Protein AF-A0A845L2J5-F1 (afdb_monomer)

Structure (mmCIF, N/CA/C/O backbone):
data_AF-A0A845L2J5-F1
#
_entry.id   AF-A0A845L2J5-F1
#
loop_
_atom_site.group_PDB
_atom_site.id
_atom_site.type_symbol
_atom_site.label_atom_id
_atom_site.label_alt_id
_atom_site.label_comp_id
_atom_site.label_asym_id
_atom_site.label_entity_id
_atom_site.label_seq_id
_atom_site.pdbx_PDB_ins_code
_atom_site.Cartn_x
_atom_site.Cartn_y
_atom_site.Cartn_z
_atom_site.occupancy
_atom_site.B_iso_or_equiv
_atom_site.auth_seq_id
_atom_site.auth_comp_id
_atom_site.auth_asym_id
_atom_site.auth_atom_id
_atom_site.pdbx_PDB_model_num
ATOM 1 N N . MET A 1 1 ? -7.325 -5.554 -13.516 1.00 82.88 1 MET A N 1
ATOM 2 C CA . MET A 1 1 ? -6.658 -5.819 -12.231 1.00 82.88 1 MET A CA 1
ATOM 3 C C . MET A 1 1 ? -7.683 -5.643 -11.126 1.00 82.88 1 MET A C 1
ATOM 5 O O . MET A 1 1 ? -8.297 -4.581 -11.066 1.00 82.88 1 MET A O 1
ATOM 9 N N . LYS A 1 2 ? -7.908 -6.672 -10.311 1.00 92.62 2 LYS A N 1
ATOM 10 C CA . LYS A 1 2 ? -8.802 -6.645 -9.147 1.00 92.62 2 LYS A CA 1
ATOM 11 C C . LYS A 1 2 ? -7.986 -6.850 -7.878 1.00 92.62 2 LYS A C 1
ATOM 13 O O . LYS A 1 2 ? -7.094 -7.692 -7.853 1.00 92.62 2 LYS A O 1
ATOM 18 N N . ILE A 1 3 ? -8.311 -6.109 -6.825 1.00 96.50 3 ILE A N 1
ATOM 19 C CA . ILE A 1 3 ? -7.819 -6.429 -5.485 1.00 96.50 3 ILE A CA 1
ATOM 20 C C . ILE A 1 3 ? -8.728 -7.513 -4.923 1.00 96.50 3 ILE A C 1
ATOM 22 O O . ILE A 1 3 ? -9.945 -7.339 -4.898 1.00 96.50 3 ILE A O 1
ATOM 26 N N . THR A 1 4 ? -8.144 -8.639 -4.533 1.00 97.56 4 THR A N 1
ATOM 27 C CA . THR A 1 4 ? -8.896 -9.807 -4.068 1.00 97.56 4 THR A CA 1
ATOM 28 C C . THR A 1 4 ? -8.749 -10.067 -2.576 1.00 97.56 4 THR A C 1
ATOM 30 O O . THR A 1 4 ? -9.607 -10.730 -2.006 1.00 97.56 4 THR A O 1
ATOM 33 N N . ASP A 1 5 ? -7.707 -9.532 -1.938 1.00 97.56 5 ASP A N 1
ATOM 34 C CA . ASP A 1 5 ? -7.524 -9.590 -0.486 1.00 97.56 5 ASP A CA 1
ATOM 35 C C . ASP A 1 5 ? -6.705 -8.379 -0.013 1.00 97.56 5 ASP A C 1
ATOM 37 O O . ASP A 1 5 ? -5.771 -7.946 -0.697 1.00 97.56 5 ASP A O 1
ATOM 41 N N . ILE A 1 6 ? -7.042 -7.838 1.157 1.00 97.69 6 ILE A N 1
ATOM 42 C CA . ILE A 1 6 ? -6.271 -6.799 1.847 1.00 97.69 6 ILE A CA 1
ATOM 43 C C . ILE A 1 6 ? -6.121 -7.237 3.296 1.00 97.69 6 ILE A C 1
ATOM 45 O O . ILE A 1 6 ? -7.099 -7.348 4.030 1.00 97.69 6 ILE A O 1
ATOM 49 N N . ARG A 1 7 ? -4.874 -7.419 3.729 1.00 97.31 7 ARG A N 1
ATOM 50 C CA . ARG A 1 7 ? -4.553 -7.765 5.115 1.00 97.31 7 ARG A CA 1
ATOM 51 C C . ARG A 1 7 ? -3.810 -6.635 5.781 1.00 97.31 7 ARG A C 1
ATOM 53 O O . ARG A 1 7 ? -2.742 -6.234 5.313 1.00 97.31 7 ARG A O 1
ATOM 60 N N . ILE A 1 8 ? -4.341 -6.164 6.901 1.00 96.00 8 ILE A N 1
ATOM 61 C CA . ILE A 1 8 ? -3.607 -5.271 7.785 1.00 96.00 8 ILE A CA 1
ATOM 62 C C . ILE A 1 8 ? -2.576 -6.087 8.567 1.00 96.00 8 ILE A C 1
ATOM 64 O O . ILE A 1 8 ? -2.898 -7.098 9.184 1.00 96.00 8 ILE A O 1
ATOM 68 N N . ARG A 1 9 ? -1.311 -5.676 8.492 1.00 95.25 9 ARG A N 1
ATOM 69 C CA . ARG A 1 9 ? -0.222 -6.275 9.273 1.00 95.25 9 ARG A CA 1
ATOM 70 C C . ARG A 1 9 ? -0.013 -5.537 10.581 1.00 95.25 9 ARG A C 1
ATOM 72 O O . ARG A 1 9 ? 0.252 -6.163 11.592 1.00 95.25 9 ARG A O 1
ATOM 79 N N . LYS A 1 10 ? -0.075 -4.205 10.544 1.00 94.06 10 LYS A N 1
ATOM 80 C CA . LYS A 1 10 ? 0.112 -3.349 11.719 1.00 94.06 10 LYS A CA 1
ATOM 81 C C . LYS A 1 10 ? -0.783 -2.131 11.618 1.00 94.06 10 LYS A C 1
ATOM 83 O O . LYS A 1 10 ? -0.887 -1.551 10.536 1.00 94.06 10 LYS A O 1
ATOM 88 N N . LEU A 1 11 ? -1.363 -1.742 12.746 1.00 94.25 11 LEU A N 1
ATOM 89 C CA . LEU A 1 11 ? -2.117 -0.509 12.926 1.00 94.25 11 LEU A CA 1
ATOM 90 C C . LEU A 1 11 ? -1.433 0.310 14.026 1.00 94.25 11 LEU A C 1
ATOM 92 O O . LEU A 1 11 ? -1.020 -0.231 15.048 1.00 94.25 11 LEU A O 1
ATOM 96 N N . TYR A 1 12 ? -1.294 1.609 13.805 1.00 93.00 12 TYR A N 1
ATOM 97 C CA . TYR A 1 12 ? -0.631 2.538 14.708 1.00 93.00 12 TYR A CA 1
ATOM 98 C C . TYR A 1 12 ? -1.556 3.715 15.000 1.00 93.00 12 TYR A C 1
ATOM 100 O O . TYR A 1 12 ? -2.132 4.298 14.082 1.00 93.00 12 TYR A O 1
ATOM 108 N N . VAL A 1 13 ? -1.639 4.102 16.272 1.00 84.06 13 VAL A N 1
ATOM 109 C CA . VAL A 1 13 ? -2.479 5.221 16.723 1.00 84.06 13 VAL A CA 1
ATOM 110 C C . VAL A 1 13 ? -1.720 6.551 16.582 1.00 84.06 13 VAL A C 1
ATOM 112 O O . VAL A 1 13 ? -2.125 7.424 15.815 1.00 84.06 13 VAL A O 1
ATOM 115 N N . ASP A 1 14 ? -0.531 6.648 17.186 1.00 85.88 14 ASP A N 1
ATOM 116 C CA . ASP A 1 14 ? 0.256 7.892 17.273 1.00 85.88 14 ASP A CA 1
ATOM 117 C C . ASP A 1 14 ? 1.562 7.847 16.467 1.00 85.88 14 ASP A C 1
ATOM 119 O O . ASP A 1 14 ? 2.658 8.104 16.962 1.00 85.88 14 ASP A O 1
ATOM 123 N N . SER A 1 15 ? 1.469 7.495 15.187 1.00 92.31 15 SER A N 1
ATOM 124 C CA . SER A 1 15 ? 2.618 7.495 14.275 1.00 92.31 15 SER A CA 1
ATOM 125 C C . SER A 1 15 ? 2.288 8.196 12.963 1.00 92.31 15 SER A C 1
ATOM 127 O O . SER A 1 15 ? 1.129 8.260 12.552 1.00 92.31 15 SER A O 1
ATOM 129 N N . LYS A 1 16 ? 3.321 8.704 12.274 1.00 93.56 16 LYS A N 1
ATOM 130 C CA . LYS A 1 16 ? 3.193 9.178 10.885 1.00 93.56 16 LYS A CA 1
ATOM 131 C C . LYS A 1 16 ? 2.783 8.049 9.943 1.00 93.56 16 LYS A C 1
ATOM 133 O O . LYS A 1 16 ? 2.121 8.298 8.944 1.00 93.56 16 LYS A O 1
ATOM 138 N N . ILE A 1 17 ? 3.187 6.817 10.241 1.00 96.19 17 ILE A N 1
ATOM 139 C CA . ILE A 1 17 ? 2.684 5.624 9.560 1.00 96.19 17 ILE A CA 1
ATOM 140 C C . ILE A 1 17 ? 1.499 5.139 10.375 1.00 96.19 17 ILE A C 1
ATOM 142 O O . ILE A 1 17 ? 1.691 4.753 11.519 1.00 96.19 17 ILE A O 1
ATOM 146 N N . LYS A 1 18 ? 0.301 5.149 9.797 1.00 96.56 18 LYS A N 1
ATOM 147 C CA . LYS A 1 18 ? -0.920 4.717 10.479 1.00 96.56 18 LYS A CA 1
ATOM 148 C C . LYS A 1 18 ? -1.168 3.229 10.331 1.00 96.56 18 LYS A C 1
ATOM 150 O O . LYS A 1 18 ? -1.644 2.601 11.262 1.00 96.56 18 LYS A O 1
ATOM 155 N N . ALA A 1 19 ? -0.813 2.639 9.194 1.00 97.38 19 ALA A N 1
ATOM 156 C CA . ALA A 1 19 ? -0.952 1.202 9.010 1.00 97.38 19 ALA A CA 1
ATOM 157 C C . ALA A 1 19 ? -0.019 0.651 7.932 1.00 97.38 19 ALA A C 1
ATOM 159 O O . ALA A 1 19 ? 0.431 1.381 7.044 1.00 97.38 19 ALA A O 1
ATOM 160 N N . ILE A 1 20 ? 0.250 -0.651 8.019 1.00 97.44 20 ILE A N 1
ATOM 161 C CA . ILE A 1 20 ? 0.999 -1.433 7.032 1.00 97.44 20 ILE A CA 1
ATOM 162 C C . ILE A 1 20 ? 0.108 -2.577 6.558 1.00 97.44 20 ILE A C 1
ATOM 164 O O . ILE A 1 20 ? -0.474 -3.285 7.379 1.00 97.44 20 ILE A O 1
ATOM 168 N N . PHE A 1 21 ? 0.050 -2.785 5.248 1.00 97.88 21 PHE A N 1
ATOM 169 C CA . PHE A 1 21 ? -0.818 -3.747 4.584 1.00 97.88 21 PHE A CA 1
ATOM 170 C C . PHE A 1 21 ? -0.034 -4.707 3.690 1.00 97.88 21 PHE A C 1
ATOM 172 O O . PHE A 1 21 ? 1.073 -4.421 3.226 1.00 97.88 21 PHE A O 1
ATOM 179 N N . SER A 1 22 ? -0.656 -5.849 3.419 1.00 97.94 22 SER A N 1
ATOM 180 C CA . SER A 1 22 ? -0.371 -6.692 2.259 1.00 97.94 22 SER A CA 1
ATOM 181 C C . SER A 1 22 ? -1.610 -6.742 1.376 1.00 97.94 22 SER A C 1
ATOM 183 O O . SER A 1 22 ? -2.714 -6.928 1.886 1.00 97.94 22 SER A O 1
ATOM 185 N N . VAL A 1 23 ? -1.430 -6.556 0.072 1.00 97.81 23 VAL A N 1
ATOM 186 C CA . VAL A 1 23 ? -2.526 -6.466 -0.899 1.00 97.81 23 VAL A CA 1
ATOM 187 C C . VAL A 1 23 ? -2.353 -7.552 -1.948 1.00 97.81 23 VAL A C 1
ATOM 189 O O . VAL A 1 23 ? -1.297 -7.634 -2.575 1.00 97.81 23 VAL A O 1
ATOM 192 N N . THR A 1 24 ? -3.382 -8.368 -2.145 1.00 97.94 24 THR A N 1
ATOM 193 C CA . THR A 1 24 ? -3.404 -9.427 -3.155 1.00 97.94 24 THR A CA 1
ATOM 194 C C . THR A 1 24 ? -4.164 -8.955 -4.386 1.00 97.94 24 THR A C 1
ATOM 196 O O . THR A 1 24 ? -5.292 -8.470 -4.295 1.00 97.94 24 THR A O 1
ATOM 199 N N . PHE A 1 25 ? -3.547 -9.132 -5.547 1.00 96.56 25 PHE A N 1
ATOM 200 C CA . PHE A 1 25 ? -4.094 -8.803 -6.851 1.00 96.56 25 PHE A CA 1
ATOM 201 C C . PHE A 1 25 ? -4.444 -10.077 -7.608 1.00 96.56 25 PHE A C 1
ATOM 203 O O . PHE A 1 25 ? -3.616 -10.984 -7.729 1.00 96.56 25 PHE A O 1
ATOM 210 N N . ASP A 1 26 ? -5.670 -10.124 -8.125 1.00 96.56 26 ASP A N 1
ATOM 211 C CA . ASP A 1 26 ? -6.191 -11.171 -9.006 1.00 96.56 26 ASP A CA 1
ATOM 212 C C . ASP A 1 26 ? -5.975 -12.608 -8.469 1.00 96.56 26 ASP A C 1
ATOM 214 O O . ASP A 1 26 ? -5.839 -13.548 -9.247 1.00 96.56 26 ASP A O 1
ATOM 218 N N . ASN A 1 27 ? -5.927 -12.793 -7.139 1.00 96.25 27 ASN A N 1
ATOM 219 C CA . ASN A 1 27 ? -5.563 -14.053 -6.463 1.00 96.25 27 ASN A CA 1
ATOM 220 C C . ASN A 1 27 ? -4.224 -14.666 -6.920 1.00 96.25 27 ASN A C 1
ATOM 222 O O . ASN A 1 27 ? -4.001 -15.863 -6.746 1.00 96.25 27 ASN A O 1
ATOM 226 N N . ALA A 1 28 ? -3.342 -13.861 -7.508 1.00 96.62 28 ALA A N 1
ATOM 227 C CA . ALA A 1 28 ? -2.139 -14.341 -8.176 1.00 96.62 28 ALA A CA 1
ATOM 228 C C . ALA A 1 28 ? -0.860 -13.759 -7.570 1.00 96.62 28 ALA A C 1
ATOM 230 O O . ALA A 1 28 ? 0.138 -14.465 -7.443 1.00 96.62 28 ALA A O 1
ATOM 231 N N . PHE A 1 29 ? -0.885 -12.485 -7.174 1.00 96.31 29 PHE A N 1
ATOM 232 C CA . PHE A 1 29 ? 0.296 -11.788 -6.668 1.00 96.31 29 PHE A CA 1
ATOM 233 C C . PHE A 1 29 ? -0.033 -11.023 -5.402 1.00 96.31 29 PHE A C 1
ATOM 235 O O . PHE A 1 29 ? -1.092 -10.409 -5.311 1.00 96.31 29 PHE A O 1
ATOM 242 N N . VAL A 1 30 ? 0.898 -11.006 -4.451 1.00 97.38 30 VAL A N 1
ATOM 243 C CA . VAL A 1 30 ? 0.788 -10.181 -3.251 1.00 97.38 30 VAL A CA 1
ATOM 244 C C . VAL A 1 30 ? 1.871 -9.111 -3.255 1.00 97.38 30 VAL A C 1
ATOM 246 O O . VAL A 1 30 ? 3.024 -9.366 -3.606 1.00 97.38 30 VAL A O 1
ATOM 249 N N . VAL A 1 31 ? 1.493 -7.905 -2.853 1.00 97.00 31 VAL A N 1
ATOM 250 C CA . VAL A 1 31 ? 2.403 -6.786 -2.632 1.00 97.00 31 VAL A CA 1
ATOM 251 C C . VAL A 1 31 ? 2.399 -6.474 -1.144 1.00 97.00 31 VAL A C 1
ATOM 253 O O . VAL A 1 31 ? 1.365 -6.134 -0.568 1.00 97.00 31 VAL A O 1
ATOM 256 N N . HIS A 1 32 ? 3.565 -6.606 -0.523 1.00 97.19 32 HIS A N 1
ATOM 257 C CA . HIS A 1 32 ? 3.775 -6.288 0.886 1.00 97.19 32 HIS A CA 1
ATOM 258 C C . HIS A 1 32 ? 4.242 -4.845 1.072 1.00 97.19 32 HIS A C 1
ATOM 260 O O . HIS A 1 32 ? 4.707 -4.210 0.130 1.00 97.19 32 HIS A O 1
ATOM 266 N N . ASP A 1 33 ? 4.161 -4.362 2.311 1.00 96.12 33 ASP A N 1
ATOM 267 C CA . ASP A 1 33 ? 4.672 -3.060 2.755 1.00 96.12 33 ASP A CA 1
ATOM 268 C C . ASP A 1 33 ? 4.018 -1.846 2.086 1.00 96.12 33 ASP A C 1
ATOM 270 O O . ASP A 1 33 ? 4.625 -0.775 1.977 1.00 96.12 33 ASP A O 1
ATOM 274 N N . VAL A 1 34 ? 2.749 -1.992 1.699 1.00 97.62 34 VAL A N 1
ATOM 275 C CA . VAL A 1 34 ? 1.889 -0.858 1.346 1.00 97.62 34 VAL A CA 1
ATOM 276 C C . VAL A 1 34 ? 1.457 -0.167 2.636 1.00 97.62 34 VAL A C 1
ATOM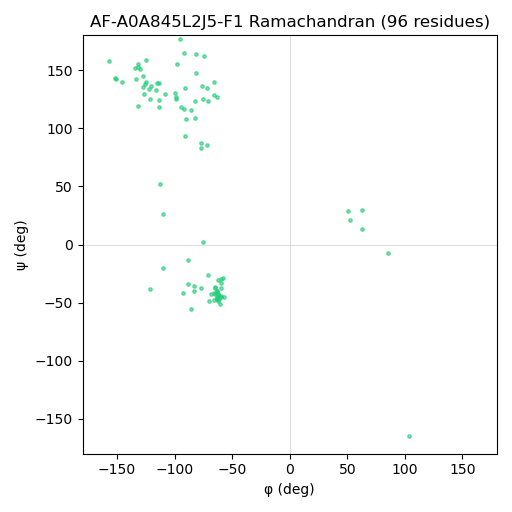 278 O O . VAL A 1 34 ? 1.133 -0.836 3.616 1.00 97.62 34 VAL A O 1
ATOM 281 N N . LYS A 1 35 ? 1.481 1.164 2.684 1.00 97.31 35 LYS A N 1
ATOM 282 C CA . LYS A 1 35 ? 1.302 1.917 3.934 1.00 97.31 35 LYS A CA 1
ATOM 283 C C . LYS A 1 35 ? 0.210 2.960 3.795 1.00 97.31 35 LYS A C 1
ATOM 285 O O . LYS A 1 35 ? 0.108 3.601 2.755 1.00 97.31 35 LYS A O 1
ATOM 290 N N . VAL A 1 36 ? -0.535 3.195 4.868 1.00 97.81 36 VAL A N 1
ATOM 291 C CA . VAL A 1 36 ? -1.290 4.443 5.043 1.00 97.81 36 VAL A CA 1
ATOM 292 C C . VAL A 1 36 ? -0.461 5.344 5.941 1.00 97.81 36 VAL A C 1
ATOM 294 O O . VAL A 1 36 ? -0.035 4.931 7.023 1.00 97.81 36 VAL A O 1
ATOM 297 N N . VAL A 1 37 ? -0.185 6.556 5.472 1.00 96.69 37 VAL A N 1
ATOM 298 C CA . VAL A 1 37 ? 0.663 7.523 6.170 1.00 96.69 37 VAL A CA 1
ATOM 299 C C . VAL A 1 37 ? -0.004 8.888 6.218 1.00 96.69 37 VAL A C 1
ATOM 301 O O . VAL A 1 37 ? -0.798 9.244 5.351 1.00 96.69 37 VAL A O 1
ATOM 304 N N . GLU A 1 38 ? 0.341 9.663 7.233 1.00 95.62 38 GLU A N 1
ATOM 305 C CA . GLU A 1 38 ? -0.098 11.041 7.391 1.00 95.62 38 GLU A CA 1
ATOM 306 C C . GLU A 1 38 ? 0.791 11.968 6.556 1.00 95.62 38 GLU A C 1
ATOM 308 O O . GLU A 1 38 ? 1.980 12.154 6.838 1.00 95.62 38 GLU A O 1
ATOM 313 N N . GLY A 1 39 ? 0.217 12.493 5.475 1.00 92.81 39 GLY A N 1
ATOM 314 C CA . GLY A 1 39 ? 0.827 13.503 4.624 1.00 92.81 39 GLY A C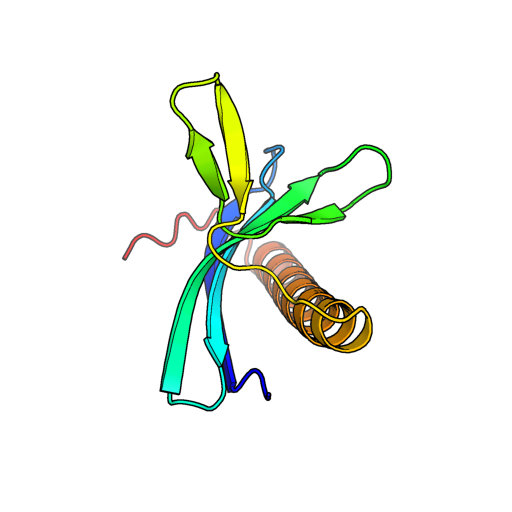A 1
ATOM 315 C C . GLY A 1 39 ? 0.382 14.922 5.003 1.00 92.81 39 GLY A C 1
ATOM 316 O O . GLY A 1 39 ? -0.481 15.104 5.859 1.00 92.81 39 GLY A O 1
ATOM 317 N N . PRO A 1 40 ? 0.926 15.952 4.332 1.00 92.12 40 PRO A N 1
ATOM 318 C CA . PRO A 1 40 ? 0.596 17.351 4.621 1.00 92.12 40 PRO A CA 1
ATOM 319 C C . PRO A 1 40 ? -0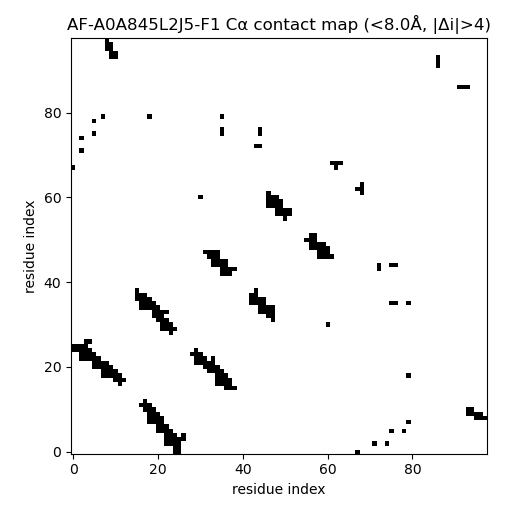.891 17.695 4.447 1.00 92.12 40 PRO A C 1
ATOM 321 O O . PRO A 1 40 ? -1.401 18.569 5.136 1.00 92.12 40 PRO A O 1
ATOM 324 N N . ASN A 1 41 ? -1.577 16.994 3.537 1.00 93.19 41 ASN A N 1
ATOM 325 C CA . ASN A 1 41 ? -2.979 17.228 3.180 1.00 93.19 41 ASN A CA 1
ATOM 326 C C . ASN A 1 41 ? -3.898 16.091 3.664 1.00 93.19 41 ASN A C 1
ATOM 328 O O . ASN A 1 41 ? -4.932 15.829 3.054 1.00 93.19 41 ASN A O 1
ATOM 332 N N . GLY A 1 42 ? -3.498 15.382 4.722 1.00 93.94 42 GLY A N 1
ATOM 333 C CA . GLY A 1 42 ? -4.232 14.244 5.269 1.00 93.94 42 GLY A CA 1
ATOM 334 C C . GLY A 1 42 ? -3.617 12.893 4.912 1.00 93.94 42 GLY A C 1
ATOM 335 O O . GLY A 1 42 ? -2.453 12.790 4.517 1.00 93.94 42 GLY A O 1
ATOM 336 N N . LEU A 1 43 ? -4.400 11.834 5.111 1.00 95.88 43 LEU A N 1
ATOM 337 C CA . LEU A 1 43 ? -3.939 10.460 4.933 1.00 95.88 43 LEU A CA 1
ATOM 338 C C . LEU A 1 43 ? -3.738 10.123 3.455 1.00 95.88 43 LEU A C 1
ATOM 340 O O . LEU A 1 43 ? -4.596 10.396 2.617 1.00 95.88 43 LEU A O 1
ATOM 344 N N . ILE A 1 44 ? -2.610 9.486 3.149 1.00 95.88 44 ILE A N 1
ATOM 345 C CA . ILE A 1 44 ? -2.265 9.024 1.805 1.00 95.88 44 ILE A CA 1
ATOM 346 C C . ILE A 1 44 ? -1.819 7.564 1.836 1.00 95.88 44 ILE A C 1
ATOM 348 O O . ILE A 1 44 ? -1.222 7.093 2.808 1.00 95.88 44 ILE A O 1
ATOM 352 N N . VAL A 1 45 ? -2.056 6.858 0.731 1.00 97.06 45 VAL A N 1
ATOM 353 C CA . VAL A 1 45 ? -1.498 5.522 0.510 1.00 97.06 45 VAL A CA 1
ATOM 354 C C . VAL A 1 45 ? -0.103 5.663 -0.093 1.00 97.06 45 VAL A C 1
ATOM 356 O O . VAL A 1 45 ? 0.058 6.172 -1.204 1.00 97.06 45 VAL A O 1
ATOM 359 N N . ALA A 1 46 ? 0.905 5.209 0.645 1.00 96.38 46 ALA A N 1
ATOM 360 C CA . ALA A 1 46 ? 2.288 5.138 0.208 1.00 96.38 46 ALA A CA 1
ATOM 361 C C . ALA A 1 46 ? 2.614 3.718 -0.263 1.00 96.38 46 ALA A C 1
ATOM 363 O O . ALA A 1 46 ? 2.411 2.736 0.456 1.00 96.38 46 ALA A O 1
ATOM 364 N N . MET A 1 47 ? 3.134 3.625 -1.482 1.00 96.56 47 MET A N 1
ATOM 365 C CA . MET A 1 47 ? 3.541 2.358 -2.068 1.00 96.56 47 MET A CA 1
ATOM 366 C C . MET A 1 47 ? 4.849 1.840 -1.443 1.00 96.56 47 MET A C 1
ATOM 368 O O . MET A 1 47 ? 5.592 2.609 -0.818 1.00 96.56 47 MET A O 1
A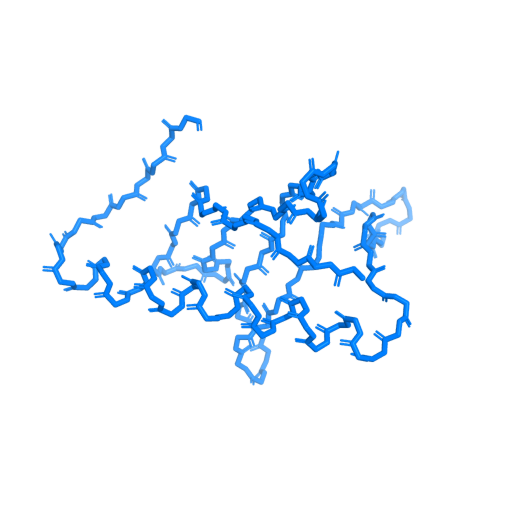TOM 372 N N . PRO A 1 48 ? 5.164 0.541 -1.597 1.00 96.50 48 PRO A N 1
ATOM 373 C CA . PRO A 1 48 ? 6.421 -0.015 -1.122 1.00 96.50 48 PRO A CA 1
ATOM 374 C C . PRO A 1 48 ? 7.573 0.649 -1.866 1.00 96.50 48 PRO A C 1
ATOM 376 O O . PRO A 1 48 ? 7.605 0.658 -3.096 1.00 96.50 48 PRO A O 1
ATOM 379 N N . SER A 1 49 ? 8.534 1.190 -1.128 1.00 94.88 49 SER A N 1
ATOM 380 C CA . SER A 1 49 ? 9.657 1.930 -1.693 1.00 94.88 49 SER A CA 1
ATOM 381 C C . SER A 1 49 ? 10.971 1.514 -1.055 1.00 94.88 49 SER A C 1
ATOM 383 O O . SER A 1 49 ? 11.028 1.076 0.097 1.00 94.88 49 SER A O 1
ATOM 385 N N . ARG A 1 50 ? 12.053 1.650 -1.821 1.00 94.38 50 ARG A N 1
ATOM 386 C CA . ARG A 1 50 ? 13.413 1.357 -1.367 1.00 94.38 50 ARG A CA 1
ATOM 387 C C . ARG A 1 50 ? 14.304 2.567 -1.571 1.00 94.38 50 ARG A C 1
ATOM 389 O O . ARG A 1 50 ? 14.246 3.237 -2.602 1.00 94.38 50 ARG A O 1
ATOM 396 N N . LYS A 1 51 ? 15.164 2.812 -0.584 1.00 94.88 51 LYS A N 1
ATOM 397 C CA . LYS A 1 51 ? 16.224 3.811 -0.679 1.00 94.88 51 LYS A CA 1
ATOM 398 C C . LYS A 1 51 ? 17.301 3.325 -1.649 1.00 94.88 51 LYS A C 1
ATOM 400 O O . LYS A 1 51 ? 17.855 2.238 -1.477 1.00 94.88 51 LYS A O 1
ATOM 405 N N . ARG A 1 52 ? 17.585 4.125 -2.668 1.00 93.94 52 ARG A N 1
ATOM 406 C CA . ARG A 1 52 ? 18.672 3.923 -3.627 1.00 93.94 52 ARG A CA 1
ATOM 407 C C . ARG A 1 52 ? 20.007 4.421 -3.049 1.00 93.94 52 ARG A C 1
ATOM 409 O O . ARG A 1 52 ? 20.003 5.180 -2.077 1.00 93.94 52 ARG A O 1
ATOM 416 N N . PRO A 1 53 ? 21.155 4.022 -3.635 1.00 95.31 53 PRO A N 1
ATOM 417 C CA . PRO A 1 53 ? 22.476 4.472 -3.182 1.00 95.31 53 PRO A CA 1
ATOM 418 C C . PRO A 1 53 ? 22.664 5.995 -3.199 1.00 95.31 53 PRO A C 1
ATOM 420 O O . PRO A 1 53 ? 23.395 6.528 -2.375 1.00 95.31 53 PRO A O 1
ATOM 423 N N . ASP A 1 54 ? 21.963 6.701 -4.091 1.00 94.38 54 ASP A N 1
ATOM 424 C CA . ASP A 1 54 ? 21.948 8.170 -4.178 1.00 94.38 54 ASP A CA 1
ATOM 425 C C . ASP A 1 54 ? 21.107 8.845 -3.075 1.00 94.38 54 ASP A C 1
ATOM 427 O O . ASP A 1 54 ? 20.948 10.064 -3.055 1.00 94.38 54 ASP A O 1
ATOM 431 N N . GLY A 1 55 ? 20.539 8.058 -2.160 1.00 94.06 55 GLY A N 1
ATOM 432 C CA . GLY A 1 55 ? 19.739 8.526 -1.039 1.00 94.06 55 GLY A CA 1
ATOM 433 C C . GLY A 1 55 ? 18.260 8.754 -1.351 1.00 94.06 55 GLY A C 1
ATOM 434 O O . GLY A 1 55 ? 17.493 8.967 -0.409 1.00 94.06 55 GLY A O 1
ATOM 435 N N . LYS A 1 56 ? 17.837 8.667 -2.619 1.00 94.12 56 LYS A N 1
ATOM 436 C CA . LYS A 1 56 ? 16.436 8.858 -3.018 1.00 94.12 56 LYS A CA 1
ATOM 437 C C . LYS A 1 56 ? 15.622 7.592 -2.785 1.00 94.12 56 LYS A C 1
ATOM 439 O O . LYS A 1 56 ? 16.124 6.479 -2.919 1.00 94.12 56 LYS A O 1
ATOM 444 N N . TYR A 1 57 ? 14.346 7.757 -2.460 1.00 93.12 57 TYR A N 1
ATOM 445 C CA . TYR A 1 57 ? 13.404 6.644 -2.415 1.00 93.12 57 TYR A CA 1
ATOM 446 C C . TYR A 1 57 ? 12.735 6.493 -3.775 1.00 93.12 57 TYR A C 1
ATOM 448 O O . TYR A 1 57 ? 12.315 7.479 -4.379 1.00 93.12 57 TYR A O 1
ATOM 456 N N . CYS A 1 58 ? 12.648 5.256 -4.250 1.00 93.38 58 CYS A N 1
ATOM 457 C CA . CYS A 1 58 ? 11.870 4.914 -5.430 1.00 93.38 58 CYS A CA 1
ATOM 458 C C . CYS A 1 58 ? 10.895 3.798 -5.081 1.00 93.38 58 CYS A C 1
ATOM 460 O O . CYS A 1 58 ? 11.257 2.848 -4.378 1.00 93.38 58 CYS A O 1
ATOM 462 N N . ASP A 1 59 ? 9.676 3.929 -5.586 1.00 95.19 59 ASP A N 1
ATOM 463 C CA . ASP A 1 59 ? 8.647 2.914 -5.432 1.00 95.19 59 ASP A CA 1
ATOM 464 C C . ASP A 1 59 ? 9.068 1.646 -6.179 1.00 95.19 59 ASP A C 1
ATOM 466 O O . ASP A 1 59 ? 9.441 1.688 -7.352 1.00 95.19 59 ASP A O 1
ATOM 470 N N . ILE A 1 60 ? 9.020 0.516 -5.478 1.00 95.38 60 ILE A N 1
ATOM 471 C CA . ILE A 1 60 ? 9.264 -0.819 -6.032 1.00 95.38 60 ILE A CA 1
ATOM 472 C C . ILE A 1 60 ? 8.033 -1.280 -6.816 1.00 95.38 60 ILE A C 1
ATOM 474 O O . ILE A 1 60 ? 8.158 -1.902 -7.866 1.00 95.38 60 ILE A O 1
ATOM 478 N N . PHE A 1 61 ? 6.846 -0.951 -6.309 1.00 94.94 61 PHE A N 1
ATOM 479 C CA . PHE A 1 61 ? 5.569 -1.228 -6.948 1.00 94.94 61 PHE A CA 1
ATOM 480 C C . PHE A 1 61 ? 4.788 0.074 -7.049 1.00 94.94 61 PHE A C 1
ATOM 482 O O . PHE A 1 61 ? 4.645 0.769 -6.051 1.00 94.94 61 PHE A O 1
ATOM 489 N N . HIS A 1 62 ? 4.276 0.412 -8.227 1.00 94.69 62 HIS A N 1
ATOM 490 C CA . HIS A 1 62 ? 3.406 1.569 -8.387 1.00 94.69 62 HIS A CA 1
ATOM 491 C C . HIS A 1 62 ? 2.425 1.357 -9.546 1.00 94.69 62 HIS A C 1
ATOM 493 O O . HIS A 1 62 ? 2.796 0.783 -10.573 1.00 94.69 62 HIS A O 1
ATOM 499 N N . PRO A 1 63 ? 1.174 1.824 -9.409 1.00 94.44 63 PRO A N 1
ATOM 500 C CA . PRO A 1 63 ? 0.241 1.869 -10.525 1.00 94.44 63 PRO A CA 1
ATOM 501 C C . PRO A 1 63 ? 0.733 2.861 -11.587 1.00 94.44 63 PRO A C 1
ATOM 503 O O . PRO A 1 63 ? 1.217 3.943 -11.259 1.00 94.44 63 PRO A O 1
ATOM 506 N N . ILE A 1 64 ? 0.585 2.491 -12.861 1.00 96.56 64 ILE A N 1
ATOM 507 C CA . ILE A 1 64 ? 0.994 3.330 -14.001 1.00 96.56 64 ILE A CA 1
ATOM 508 C C . ILE A 1 64 ? -0.094 4.356 -14.349 1.00 96.56 64 ILE A C 1
ATOM 510 O O . ILE A 1 64 ? 0.220 5.502 -14.658 1.00 96.56 64 ILE A O 1
ATOM 514 N N . SER A 1 65 ? -1.371 3.959 -14.302 1.00 97.06 65 SER A N 1
ATOM 515 C CA . SER A 1 65 ? -2.503 4.832 -14.632 1.00 97.06 65 SER A CA 1
ATOM 516 C C . SER A 1 65 ? -3.162 5.440 -13.393 1.00 97.06 65 SER A C 1
ATOM 518 O O . SER A 1 65 ? -3.108 4.877 -12.295 1.00 97.06 65 SER A O 1
ATOM 520 N N . ALA A 1 66 ? -3.824 6.584 -13.590 1.00 96.06 66 ALA A N 1
ATOM 521 C CA . ALA A 1 66 ? -4.618 7.245 -12.556 1.00 96.06 66 ALA A CA 1
ATOM 522 C C . ALA A 1 66 ? -5.746 6.334 -12.044 1.00 96.06 66 ALA A C 1
ATOM 524 O O . ALA A 1 66 ? -5.872 6.157 -10.837 1.00 96.06 66 ALA A O 1
ATOM 525 N N . ASP A 1 67 ? -6.464 5.666 -12.947 1.00 96.12 67 ASP A N 1
ATOM 526 C CA . ASP A 1 67 ? -7.552 4.747 -12.594 1.00 96.12 67 ASP A CA 1
ATOM 527 C C . ASP A 1 67 ? -7.062 3.598 -11.703 1.00 96.12 67 ASP A C 1
ATOM 529 O O . ASP A 1 67 ? -7.666 3.277 -10.682 1.00 96.12 67 ASP A O 1
ATOM 533 N N . ALA A 1 68 ? -5.916 2.993 -12.044 1.00 95.06 68 ALA A N 1
ATOM 534 C CA . ALA A 1 68 ? -5.337 1.931 -11.227 1.00 95.06 68 ALA A CA 1
ATOM 535 C C . ALA A 1 68 ? -4.916 2.459 -9.849 1.00 95.06 68 ALA A C 1
ATOM 537 O O . ALA A 1 68 ? -5.079 1.764 -8.846 1.00 95.06 68 ALA A O 1
ATOM 538 N N . ARG A 1 69 ? -4.401 3.692 -9.785 1.00 95.62 69 ARG A N 1
ATOM 539 C CA . ARG A 1 69 ? -4.072 4.348 -8.518 1.00 95.62 69 ARG A CA 1
ATOM 540 C C . ARG A 1 69 ? -5.311 4.569 -7.665 1.00 95.62 69 ARG A C 1
ATOM 542 O O . ARG A 1 69 ? -5.267 4.257 -6.481 1.00 95.62 69 ARG A O 1
ATOM 549 N N . GLU A 1 70 ? -6.396 5.057 -8.249 1.00 95.81 70 GLU A N 1
ATOM 550 C CA . GLU A 1 70 ? -7.652 5.298 -7.543 1.00 95.81 70 GLU A CA 1
ATOM 551 C C . GLU A 1 70 ? -8.254 4.000 -6.998 1.00 95.81 70 GLU A C 1
ATOM 553 O O . GLU A 1 70 ? -8.571 3.929 -5.810 1.00 95.81 70 GLU A O 1
ATOM 558 N N . VAL A 1 71 ? -8.323 2.945 -7.817 1.00 95.69 71 VAL A N 1
ATOM 559 C CA . VAL A 1 71 ? -8.814 1.622 -7.392 1.00 95.69 71 VAL A CA 1
ATOM 560 C C . VAL A 1 71 ? -8.004 1.090 -6.209 1.00 95.69 71 VAL A C 1
ATOM 562 O O . VAL A 1 71 ? -8.573 0.615 -5.229 1.00 95.69 71 VAL A O 1
ATOM 565 N N . VAL A 1 72 ? -6.674 1.195 -6.269 1.00 95.62 72 VAL A N 1
ATOM 566 C CA . VAL A 1 72 ? -5.808 0.703 -5.192 1.00 95.62 72 VAL A CA 1
ATOM 567 C C . VAL A 1 72 ? -5.935 1.556 -3.936 1.00 95.62 72 VAL A C 1
ATOM 569 O O . VAL A 1 72 ? -6.118 1.025 -2.840 1.00 95.62 72 VAL A O 1
ATOM 572 N N . SER A 1 73 ? -5.851 2.877 -4.078 1.00 96.12 73 SER A N 1
ATOM 573 C CA . SER A 1 73 ? -5.893 3.789 -2.940 1.00 96.12 73 SER A CA 1
ATOM 574 C C . SER A 1 73 ? -7.240 3.752 -2.220 1.00 96.12 73 SER A C 1
ATOM 576 O O . SER A 1 73 ? -7.253 3.699 -0.994 1.00 96.12 73 SER A O 1
ATOM 578 N N . SER A 1 74 ? -8.354 3.725 -2.952 1.00 96.69 74 SER A N 1
ATOM 579 C CA . SER A 1 74 ? -9.696 3.662 -2.360 1.00 96.69 74 SER A CA 1
ATOM 580 C C . SER A 1 74 ? -9.916 2.371 -1.570 1.00 96.69 74 SER A C 1
ATOM 582 O O . SER A 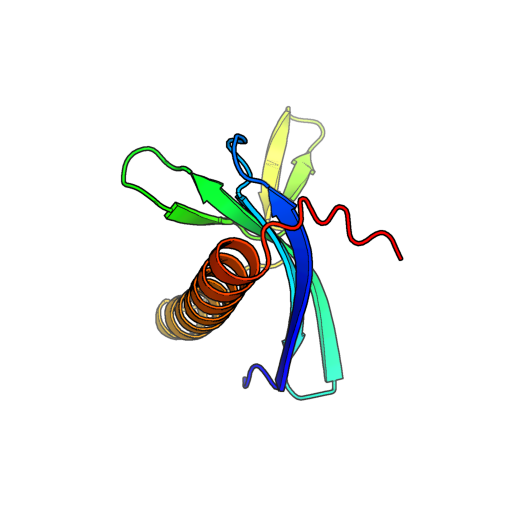1 74 ? -10.348 2.436 -0.420 1.00 96.69 74 SER A O 1
ATOM 584 N N . ALA A 1 75 ? -9.539 1.216 -2.128 1.00 97.25 75 ALA A N 1
ATOM 585 C CA . ALA A 1 75 ? -9.690 -0.074 -1.459 1.00 97.25 75 ALA A CA 1
ATOM 586 C C . ALA A 1 75 ? -8.876 -0.156 -0.154 1.00 97.25 75 ALA A C 1
ATOM 588 O O . ALA A 1 75 ? -9.381 -0.612 0.871 1.00 97.25 75 ALA A O 1
ATOM 589 N N . ILE A 1 76 ? -7.632 0.337 -0.162 1.00 97.44 76 ILE A N 1
ATOM 590 C CA . ILE A 1 76 ? -6.781 0.356 1.039 1.00 97.44 76 ILE A CA 1
ATOM 591 C C . ILE A 1 76 ? -7.320 1.332 2.088 1.00 97.44 76 ILE A C 1
ATOM 593 O O . ILE A 1 76 ? -7.333 1.007 3.274 1.00 97.44 76 ILE A O 1
ATOM 597 N N . MET A 1 77 ? -7.769 2.519 1.674 1.00 97.56 77 MET A N 1
ATOM 598 C CA . MET A 1 77 ? -8.329 3.505 2.602 1.00 97.56 77 MET A CA 1
ATOM 599 C C . MET A 1 77 ? -9.629 3.011 3.246 1.00 97.56 77 MET A C 1
ATOM 601 O O . MET A 1 77 ? -9.833 3.245 4.435 1.00 97.56 77 MET A O 1
ATOM 605 N N . ALA A 1 78 ? -10.475 2.295 2.500 1.00 97.44 78 ALA A N 1
ATOM 606 C CA . ALA A 1 78 ? -11.666 1.652 3.051 1.00 97.44 78 ALA A CA 1
ATOM 607 C C . ALA A 1 78 ? -11.295 0.621 4.131 1.00 97.44 78 ALA A C 1
ATOM 609 O O . ALA A 1 78 ? -11.759 0.737 5.264 1.00 97.44 78 ALA A O 1
ATOM 610 N N . ALA A 1 79 ? -10.371 -0.298 3.823 1.00 96.62 79 ALA A N 1
ATOM 611 C CA . ALA A 1 79 ? -9.896 -1.304 4.777 1.00 96.62 79 ALA A CA 1
ATOM 612 C C . ALA A 1 79 ? -9.249 -0.679 6.029 1.00 96.62 79 ALA A C 1
ATOM 614 O O . ALA A 1 79 ? -9.431 -1.167 7.144 1.00 96.62 79 ALA A O 1
ATOM 615 N N . TYR A 1 80 ? -8.509 0.423 5.868 1.00 96.88 80 TYR A N 1
ATOM 616 C CA . TYR A 1 80 ? -7.954 1.178 6.991 1.00 96.88 80 TYR A CA 1
ATOM 617 C C . TYR A 1 80 ? -9.051 1.759 7.892 1.00 96.88 80 TYR A C 1
ATOM 619 O O . TYR A 1 80 ? -8.994 1.591 9.109 1.00 96.88 80 TYR A O 1
ATOM 627 N N . ASN A 1 81 ? -10.052 2.423 7.308 1.00 95.75 81 ASN A N 1
ATOM 628 C CA . ASN A 1 81 ? -11.133 3.048 8.068 1.00 95.75 81 ASN A CA 1
ATOM 629 C C . ASN A 1 81 ? -11.956 2.011 8.846 1.00 95.75 81 ASN A C 1
ATOM 631 O O . ASN A 1 81 ? -12.295 2.249 10.004 1.00 95.75 81 ASN A O 1
ATOM 635 N N . GLU A 1 82 ? -12.231 0.854 8.240 1.00 95.12 82 GLU A N 1
ATOM 636 C CA . GLU A 1 82 ? -12.894 -0.268 8.913 1.00 95.12 82 GLU A CA 1
ATOM 637 C C . GLU A 1 82 ? -12.069 -0.784 10.098 1.00 95.12 82 GLU A C 1
ATOM 639 O O . GLU A 1 82 ? -12.599 -0.925 11.200 1.00 95.12 82 GLU A O 1
ATOM 644 N N . ALA A 1 83 ? -10.760 -0.985 9.911 1.00 92.31 83 ALA A N 1
ATOM 645 C CA . ALA A 1 83 ? -9.871 -1.442 10.978 1.00 92.31 83 ALA A CA 1
ATOM 646 C C . ALA A 1 83 ? -9.782 -0.440 12.141 1.00 92.31 83 ALA A C 1
ATOM 648 O O . ALA A 1 83 ? -9.782 -0.837 13.304 1.00 92.31 83 ALA A O 1
ATOM 649 N N . VAL A 1 84 ? -9.743 0.864 11.848 1.00 92.94 84 VAL A N 1
ATOM 650 C CA . VAL A 1 84 ? -9.757 1.915 12.879 1.00 92.94 84 VAL A CA 1
ATOM 651 C C . VAL A 1 84 ? -11.084 1.928 13.634 1.00 92.94 84 VAL A C 1
ATOM 653 O O . VAL A 1 84 ? -11.084 2.056 14.861 1.00 92.94 84 VAL A O 1
ATOM 656 N N . ALA A 1 85 ? -12.211 1.772 12.934 1.00 91.75 85 ALA A N 1
ATOM 657 C CA . ALA A 1 85 ? -13.525 1.715 13.566 1.00 91.75 85 ALA A CA 1
ATOM 658 C C . ALA A 1 85 ? -13.643 0.510 14.515 1.00 91.75 85 ALA A C 1
ATOM 660 O O . ALA A 1 85 ? -14.122 0.670 15.636 1.00 91.75 85 ALA A O 1
ATOM 661 N N . GLN A 1 86 ? -13.138 -0.657 14.106 1.00 88.44 86 GLN A N 1
ATOM 662 C CA . GLN A 1 86 ? -13.096 -1.865 14.937 1.00 88.44 86 GLN A CA 1
ATOM 663 C C . GLN A 1 86 ? -12.163 -1.701 16.145 1.00 88.44 86 GLN A C 1
ATOM 665 O O . GLN A 1 86 ? -12.577 -1.924 17.279 1.00 88.44 86 GLN A O 1
ATOM 670 N N . ALA A 1 87 ? -10.939 -1.203 15.943 1.00 85.19 87 ALA A N 1
ATOM 671 C CA . ALA A 1 87 ? -9.991 -0.968 17.036 1.00 85.19 87 ALA A CA 1
ATOM 672 C C . ALA A 1 87 ? -10.527 0.025 18.085 1.00 85.19 87 ALA A C 1
ATOM 674 O O . ALA A 1 87 ? -10.260 -0.118 19.278 1.00 85.19 87 ALA A O 1
ATOM 675 N N . SER A 1 88 ? -11.315 1.011 17.646 1.00 77.12 88 SER A N 1
ATOM 676 C CA . SER A 1 88 ? -11.965 1.982 18.536 1.00 77.12 88 SER A CA 1
ATOM 677 C C . SER A 1 88 ? -13.101 1.365 19.361 1.00 77.12 88 SER A C 1
ATOM 679 O O . SER A 1 88 ? -13.405 1.871 20.438 1.00 77.12 88 SER A O 1
ATOM 681 N N . GLN A 1 89 ? -13.729 0.291 18.871 1.00 69.94 89 GLN A N 1
ATOM 682 C CA . GLN A 1 89 ? -14.781 -0.442 19.583 1.00 69.94 89 GLN A CA 1
ATOM 683 C C . GLN A 1 89 ? -14.203 -1.454 20.578 1.00 69.94 89 GLN A C 1
ATOM 685 O O . GLN A 1 89 ? -14.747 -1.604 21.670 1.00 69.94 89 GLN A O 1
ATOM 690 N N . ASP A 1 90 ? -13.080 -2.089 20.237 1.00 62.22 90 ASP A N 1
ATOM 691 C CA . ASP A 1 90 ? -12.494 -3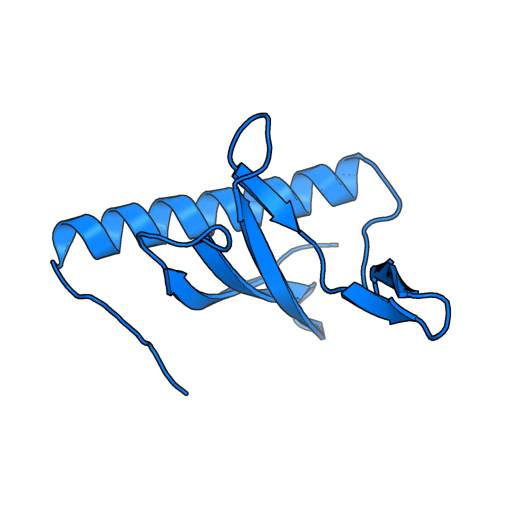.157 21.052 1.00 62.22 90 ASP A CA 1
ATOM 692 C C . ASP A 1 90 ? -11.514 -2.655 22.129 1.00 62.22 90 ASP A C 1
ATOM 694 O O . ASP A 1 90 ? -11.143 -3.409 23.025 1.00 62.22 90 ASP A O 1
ATOM 698 N N . GLY A 1 91 ? -11.072 -1.393 22.081 1.00 56.31 91 GLY A N 1
ATOM 699 C CA . GLY A 1 91 ? -10.126 -0.838 23.063 1.00 56.31 91 GLY A CA 1
ATOM 700 C C . GLY A 1 91 ? -8.747 -1.522 23.071 1.00 56.31 91 GLY A C 1
ATOM 701 O O . GLY A 1 91 ? -7.969 -1.330 24.005 1.00 56.31 91 GLY A O 1
ATOM 702 N N . VAL A 1 92 ? -8.433 -2.324 22.046 1.00 51.25 92 VAL A N 1
ATOM 703 C CA . VAL A 1 92 ? -7.205 -3.124 21.953 1.00 51.25 92 VAL A CA 1
ATOM 704 C C . VAL A 1 92 ? -6.123 -2.368 21.177 1.00 51.25 92 VAL A C 1
ATOM 706 O O . VAL A 1 92 ? -6.240 -2.103 19.981 1.00 51.25 92 VAL A O 1
ATOM 709 N N . THR A 1 93 ? -5.005 -2.089 21.847 1.00 47.59 93 THR A N 1
ATOM 710 C CA . THR A 1 93 ? -3.718 -1.729 21.239 1.00 47.59 93 THR A CA 1
ATOM 711 C C . THR A 1 93 ? -3.103 -2.965 20.572 1.00 47.59 93 THR A C 1
ATOM 713 O O . THR A 1 93 ? -2.334 -3.710 21.175 1.00 47.59 93 THR A O 1
ATOM 716 N N . ALA A 1 94 ? -3.481 -3.231 19.322 1.00 46.84 94 ALA A N 1
ATOM 717 C CA . ALA A 1 94 ? -3.104 -4.458 18.626 1.00 46.84 94 ALA A CA 1
ATOM 718 C C . ALA A 1 94 ? -1.786 -4.310 17.836 1.00 46.84 94 ALA A C 1
ATOM 720 O O . ALA A 1 94 ? -1.782 -3.937 16.662 1.00 46.84 94 ALA A O 1
ATOM 721 N N . ASP A 1 95 ? -0.658 -4.670 18.456 1.00 42.50 95 ASP A N 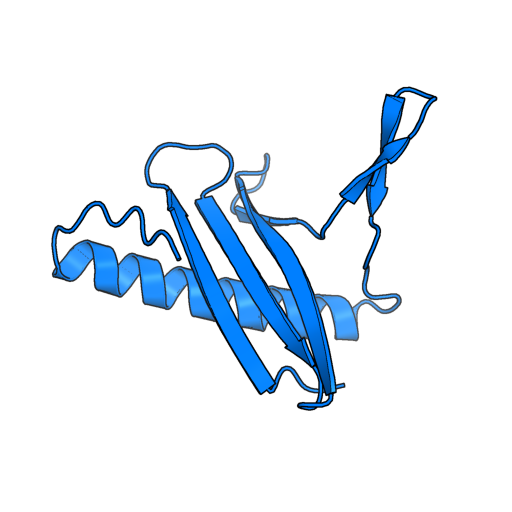1
ATOM 722 C CA . ASP A 1 95 ? 0.531 -5.117 17.715 1.00 42.50 95 ASP A CA 1
ATOM 723 C C . ASP A 1 95 ? 0.276 -6.570 17.276 1.00 42.50 95 ASP A C 1
ATOM 725 O O . ASP A 1 95 ? 0.633 -7.528 17.961 1.00 42.50 95 ASP A O 1
ATOM 729 N N . VAL A 1 96 ? -0.439 -6.751 16.159 1.00 45.81 96 VAL A N 1
ATOM 730 C CA . VAL A 1 96 ? -0.697 -8.083 15.591 1.00 45.81 96 VAL A CA 1
ATOM 731 C C . VAL A 1 96 ? 0.573 -8.546 14.880 1.00 45.81 96 VAL A C 1
ATOM 733 O O . VAL A 1 96 ? 0.789 -8.298 13.697 1.00 45.81 96 VAL A O 1
ATOM 736 N N . THR A 1 97 ? 1.471 -9.179 15.630 1.00 34.41 97 THR A N 1
ATOM 737 C CA . THR A 1 97 ? 2.663 -9.823 15.074 1.00 34.41 97 THR A CA 1
ATOM 738 C C . THR A 1 97 ? 2.351 -11.278 14.732 1.00 34.41 97 THR A C 1
ATOM 740 O O . THR A 1 97 ? 2.227 -12.108 15.627 1.00 34.41 97 THR A O 1
ATOM 743 N N . ALA A 1 98 ? 2.260 -11.574 13.435 1.00 32.09 98 ALA A N 1
ATOM 744 C CA . ALA A 1 98 ? 2.718 -12.817 12.806 1.00 32.09 98 ALA A CA 1
ATOM 745 C C . ALA A 1 98 ? 2.899 -12.566 11.299 1.00 32.09 98 ALA A C 1
ATOM 747 O O . ALA A 1 98 ? 1.914 -12.180 10.631 1.00 32.09 98 ALA A O 1
#

Solvent-accessible surface area (backbone atoms only — not comparable to full-atom values): 5805 Å² total; per-residue (Å²): 140,47,80,68,47,78,44,81,50,40,64,42,89,93,48,60,55,33,32,33,29,36,42,26,37,69,84,75,48,76,46,63,60,30,29,38,29,65,49,98,90,44,80,41,75,42,59,27,61,46,73,44,97,88,69,48,73,44,66,78,51,77,66,88,48,71,68,54,40,50,58,52,44,51,55,51,51,51,55,48,52,52,51,52,55,50,40,68,72,67,73,55,88,55,82,56,84,129

Nearest PDB structures (foldseek):
  2i9x-assembly1_A  TM=9.000E-01  e=2.236E-08  Staphylococcus epidermidis ATCC 12228
  2ia9-assembly1_A  TM=8.772E-01  e=4.356E-08  Bacillus subtilis
  2ia9-assembly2_C  TM=9.082E-01  e=3.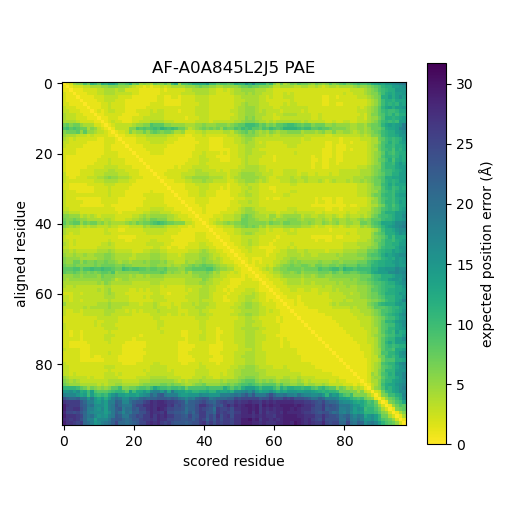596E-07  Bacillus subtilis
  2ia9-assembly3_F  TM=9.180E-01  e=1.364E-06  Bacillus subtilis
  2ia9-assembly3_E  TM=8.577E-01  e=2.012E-06  Bacillus subtilis

pLDDT: mean 90.2, std 14.74, range [32.09, 97.94]

Secondary structure (DSSP, 8-state):
--EEEEEEEEE-SSSSEEEEEEEEETTTEEEEEEEEEEETTEEEEEPPEEE-TTS-EEESS--SSHHHHHHHHHHHHHHHHHHHHHHHHH--------

Foldseek 3Di:
DAWDDKDWQAADDPDQWGTWIWIDDPVPDIAGGWTWGQDPVGTWTDADWDQDPV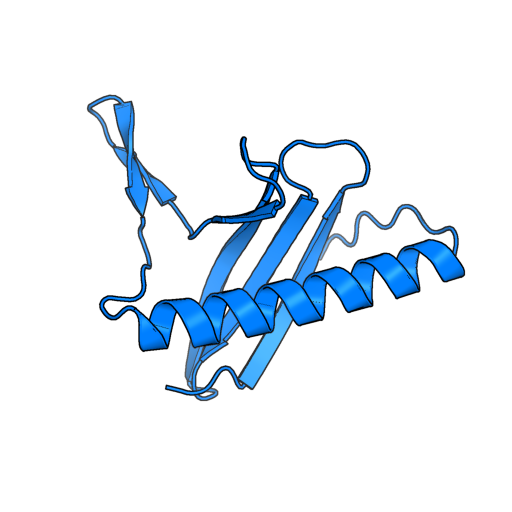RDIDHPDDDPDPVVRCNVGVVVVVVSVVVVVVCVVVVDPDNPHD

Mean predicted aligned error: 5.33 Å

Sequence (98 aa):
MKITDIRIRKLYVDSKIKAIFSVTFDNAFVVHDVKVVEGPNGLIVAMPSRKRPDGKYCDIFHPISADAREVVSSAIMAAYNEAVAQASQDGVTADVTA

Radius of gyration: 13.97 Å; Cα contacts (8 Å, |Δi|>4): 151; chains: 1; bounding box: 37×32×38 Å

InterPro domains:
  IPR007170 Stage V sporulation protein G [MF_00819] (1-96)
  IPR007170 Stage V sporulation protein G [PF04026] (1-82)
  IPR007170 Stage V sporulation protein G [PTHR38429] (1-86)
  IPR036751 Stage V sporulation protein G superfamily [G3DSA:3.30.1120.40] (1-96)
  IPR036751 Stage V sporulation protein G superfamily [SSF160537] (1-86)

Organism: NCBI:txid121734